Protein AF-A0AAD5XU63-F1 (afdb_monomer)

Secondary structure (DSSP, 8-state):
----GGGSEEEEESS-----S-EEEE-SBTTTEEEGGG-SS-SSTT-EEES-THHHHHHHHHHHTTPEEEEEEE-TTTT-GGGHHHHHHHHHHHHHHHHHHTT--S--EEEEE-SSSTTSTTSGGGHHHH-

Nearest PDB structures (foldseek):
  3u7g-assembly1_A  TM=8.961E-01  e=1.029E-08  Mus musculus
  3u7e-assembly1_B  TM=8.804E-01  e=1.176E-08  Mus musculus
  3zvn-assembly1_A  TM=8.990E-01  e=1.877E-08  Mus musculus
  3zvm-assembly1_B  TM=8.886E-01  e=3.913E-08  Mus musculus
  3u7h-assembly1_B  TM=8.806E-01  e=1.488E-07  Mus musculus

Sequence (131 aa):
MKARRERQTCQRTSGHQGPSALIAAFDFDGTLSVVKDNHVHAKDANDPQFVHKTIAERLAALHDAGYRIVIFSNQRGILDGKKAEKRKISFTGRVELAIEDAGFKIPVLIFGAAGADWYRKPRPGMWELFE

Solvent-accessible surface area (backbone atoms only — not comparable to full-atom values): 7649 Å² total; per-residue (Å²): 142,88,89,78,80,80,81,48,52,51,77,51,61,77,50,86,73,77,92,57,97,38,74,48,75,39,54,37,83,80,64,51,32,39,43,71,87,87,44,98,63,64,90,56,57,91,39,58,47,58,69,46,86,59,56,41,58,51,54,49,54,40,40,76,72,52,29,41,44,36,34,54,34,76,37,71,51,33,74,50,71,97,56,11,66,61,42,43,51,31,54,52,45,33,52,49,48,38,38,53,78,54,72,50,87,68,46,38,40,39,40,30,14,22,49,96,50,61,42,23,74,93,44,60,41,52,57,70,69,71,109

Mean predicted aligned error: 7.96 Å

Structure (mmCIF, N/CA/C/O backbone):
data_AF-A0AAD5XU63-F1
#
_entry.id   AF-A0AAD5XU63-F1
#
loop_
_atom_site.group_PDB
_atom_site.id
_atom_site.type_symbol
_atom_site.label_atom_id
_atom_site.label_alt_id
_atom_site.label_comp_id
_atom_site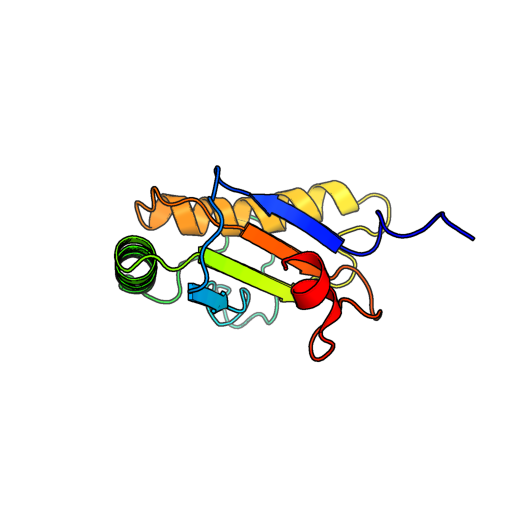.label_asym_id
_atom_site.label_entity_id
_atom_site.label_seq_id
_atom_site.pdbx_PDB_ins_code
_atom_site.Cartn_x
_atom_site.Cartn_y
_atom_site.Cartn_z
_atom_site.occupancy
_atom_site.B_iso_or_equiv
_atom_site.auth_seq_id
_atom_site.auth_comp_id
_atom_site.auth_asym_id
_atom_site.auth_atom_id
_atom_site.pdbx_PDB_model_num
ATOM 1 N N . MET A 1 1 ? 21.972 -22.259 -2.975 1.00 37.34 1 MET A N 1
ATOM 2 C CA . MET A 1 1 ? 21.790 -21.044 -3.803 1.00 37.34 1 MET A CA 1
ATOM 3 C C . MET A 1 1 ? 20.918 -20.033 -3.057 1.00 37.34 1 MET A C 1
ATOM 5 O O . MET A 1 1 ? 19.702 -20.070 -3.169 1.00 37.34 1 MET A O 1
ATOM 9 N N . LYS A 1 2 ? 21.522 -19.157 -2.250 1.00 40.31 2 LYS A N 1
ATOM 10 C CA . LYS A 1 2 ? 20.855 -18.011 -1.609 1.00 40.31 2 LYS A CA 1
ATOM 11 C C . LYS A 1 2 ? 21.590 -16.761 -2.083 1.00 40.31 2 LYS A C 1
ATOM 13 O O . LYS A 1 2 ? 22.738 -16.613 -1.699 1.00 40.31 2 LYS A O 1
ATOM 18 N N . ALA A 1 3 ? 20.968 -15.944 -2.936 1.00 40.44 3 ALA A N 1
ATOM 19 C CA . ALA A 1 3 ? 21.293 -14.523 -3.153 1.00 40.44 3 ALA A CA 1
ATOM 20 C C . ALA A 1 3 ? 20.578 -13.993 -4.410 1.00 40.44 3 ALA A C 1
ATOM 22 O O . ALA A 1 3 ? 21.136 -14.090 -5.498 1.00 40.44 3 ALA A O 1
ATOM 23 N N . ARG A 1 4 ? 19.358 -13.434 -4.273 1.00 40.88 4 ARG A N 1
ATOM 24 C CA . ARG A 1 4 ? 18.844 -12.357 -5.164 1.00 40.88 4 ARG A CA 1
ATOM 25 C C . ARG A 1 4 ? 17.479 -11.740 -4.786 1.00 40.88 4 ARG A C 1
ATOM 27 O O . ARG A 1 4 ? 16.855 -11.131 -5.645 1.00 40.88 4 ARG A O 1
ATOM 34 N N . ARG A 1 5 ? 16.970 -11.889 -3.556 1.00 47.12 5 ARG A N 1
ATOM 35 C CA . ARG A 1 5 ? 15.562 -11.539 -3.253 1.00 47.12 5 ARG A CA 1
ATOM 36 C C . ARG A 1 5 ? 15.282 -10.062 -2.927 1.00 47.12 5 ARG A C 1
ATOM 38 O O . ARG A 1 5 ? 14.133 -9.659 -2.957 1.00 47.12 5 ARG A O 1
ATOM 45 N N . GLU A 1 6 ? 16.291 -9.222 -2.706 1.00 50.09 6 GLU A N 1
ATOM 46 C CA . GLU A 1 6 ? 16.064 -7.867 -2.157 1.00 50.09 6 GLU A CA 1
ATOM 47 C C . GLU A 1 6 ? 15.811 -6.754 -3.193 1.00 50.09 6 GLU A C 1
ATOM 49 O O . GLU A 1 6 ? 15.513 -5.628 -2.812 1.00 50.09 6 GLU A O 1
ATOM 54 N N . ARG A 1 7 ? 15.903 -7.020 -4.506 1.00 58.06 7 ARG A N 1
ATOM 55 C CA . ARG A 1 7 ? 15.761 -5.967 -5.545 1.00 58.06 7 ARG A CA 1
ATOM 56 C C . ARG A 1 7 ? 14.490 -6.046 -6.391 1.00 58.06 7 ARG A C 1
ATOM 58 O O . ARG A 1 7 ? 14.420 -5.383 -7.419 1.00 58.06 7 ARG A O 1
ATOM 65 N N . GLN A 1 8 ? 13.524 -6.881 -6.020 1.00 71.00 8 GLN A N 1
ATOM 66 C CA . GLN A 1 8 ? 12.341 -7.135 -6.860 1.00 71.00 8 GLN A CA 1
ATOM 67 C C . GLN A 1 8 ? 11.081 -6.407 -6.373 1.00 71.00 8 GLN A C 1
ATOM 69 O O . GLN A 1 8 ? 10.193 -6.094 -7.167 1.00 71.00 8 GLN A O 1
ATOM 74 N N . THR A 1 9 ? 11.042 -6.043 -5.093 1.00 74.56 9 THR A N 1
ATOM 75 C CA . THR A 1 9 ? 9.924 -5.333 -4.464 1.00 74.56 9 THR A CA 1
ATOM 76 C C . THR A 1 9 ? 10.419 -4.193 -3.590 1.00 74.56 9 THR A C 1
ATOM 78 O O . THR A 1 9 ? 11.385 -4.352 -2.848 1.00 74.56 9 THR A O 1
ATOM 81 N N . CYS A 1 10 ? 9.724 -3.059 -3.631 1.00 80.19 10 CYS A N 1
ATOM 82 C CA . CYS A 1 10 ? 9.870 -2.007 -2.632 1.00 80.19 10 CYS A CA 1
ATOM 83 C C . CYS A 1 10 ? 8.861 -2.247 -1.506 1.00 80.19 10 CYS A C 1
ATOM 85 O O . CYS A 1 10 ? 7.676 -2.415 -1.787 1.00 80.19 10 CYS A O 1
ATOM 87 N N . GLN A 1 11 ? 9.320 -2.228 -0.255 1.00 80.19 11 GLN A N 1
ATOM 88 C CA . GLN A 1 11 ? 8.466 -2.316 0.927 1.00 80.19 11 GLN A CA 1
ATOM 89 C C . GLN A 1 11 ? 8.557 -1.033 1.748 1.00 80.19 11 GLN A C 1
ATOM 91 O O . GLN A 1 11 ? 9.640 -0.456 1.896 1.00 80.19 11 GLN A O 1
ATOM 96 N N . ARG A 1 12 ? 7.421 -0.590 2.285 1.00 81.19 12 ARG A N 1
ATOM 97 C CA . ARG A 1 12 ? 7.328 0.553 3.198 1.00 81.19 12 ARG A CA 1
ATOM 98 C C . ARG A 1 12 ? 6.194 0.303 4.187 1.00 81.19 12 ARG A C 1
ATOM 100 O O . ARG A 1 12 ? 5.177 -0.271 3.815 1.00 81.19 12 ARG A O 1
ATOM 107 N N . THR A 1 13 ? 6.373 0.752 5.423 1.00 77.38 13 THR A N 1
ATOM 108 C CA . THR A 1 13 ? 5.301 0.809 6.417 1.00 77.38 13 THR A CA 1
ATOM 109 C C . THR A 1 13 ? 5.166 2.231 6.944 1.00 77.38 13 THR A C 1
ATOM 111 O O . THR A 1 13 ? 6.191 2.880 7.168 1.00 77.38 13 THR A O 1
ATOM 114 N N . SER A 1 14 ? 3.937 2.717 7.134 1.00 75.31 14 SER A N 1
ATOM 115 C CA . S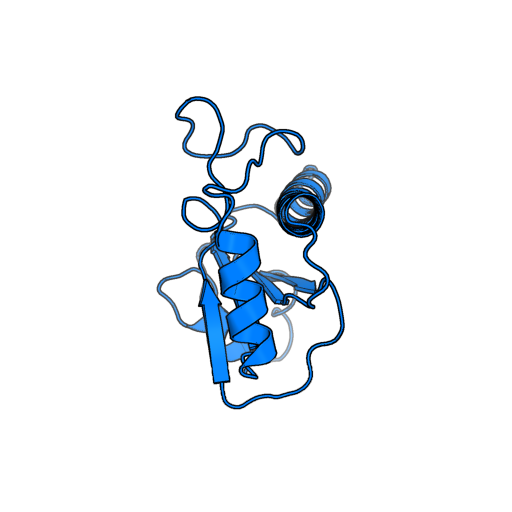ER A 1 14 ? 3.686 4.000 7.816 1.00 75.31 14 SER A CA 1
ATOM 116 C C . SER A 1 14 ? 3.717 3.879 9.349 1.00 75.31 14 SER A C 1
ATOM 118 O O . SER A 1 14 ? 3.713 4.888 10.044 1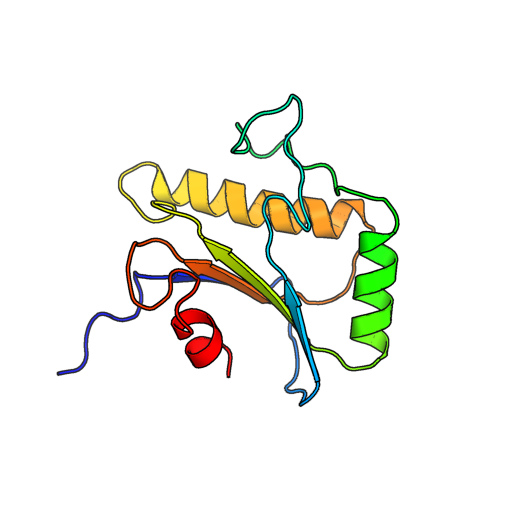.00 75.31 14 SER A O 1
ATOM 120 N N . GLY A 1 15 ? 3.784 2.655 9.892 1.00 74.69 15 GLY A N 1
ATOM 121 C CA . GLY A 1 15 ? 3.861 2.391 11.334 1.00 74.69 15 GLY A CA 1
ATOM 122 C C . GLY A 1 15 ? 4.010 0.901 11.668 1.00 74.69 15 GLY A C 1
ATOM 123 O O . GLY A 1 15 ? 4.247 0.081 10.784 1.00 74.69 15 GLY A O 1
ATOM 124 N N . HIS A 1 16 ? 3.887 0.521 12.941 1.00 74.94 16 HIS A N 1
ATOM 125 C CA . HIS A 1 16 ? 3.935 -0.889 13.347 1.00 74.94 16 HIS A CA 1
ATOM 126 C C . HIS A 1 16 ? 2.541 -1.528 13.261 1.00 74.94 16 HIS A C 1
ATOM 128 O O . HIS A 1 16 ? 1.619 -1.060 13.921 1.00 74.94 16 HIS A O 1
ATOM 134 N N . GLN A 1 17 ? 2.392 -2.600 12.478 1.00 78.50 17 GLN A N 1
ATOM 135 C CA . GLN A 1 17 ? 1.214 -3.472 12.510 1.00 78.50 17 GLN A CA 1
ATOM 136 C C . GLN A 1 17 ? 1.573 -4.774 13.224 1.00 78.50 17 GLN A C 1
ATOM 138 O O . GLN A 1 17 ? 2.516 -5.452 12.812 1.00 78.50 17 GLN A O 1
ATOM 143 N N . GLY A 1 18 ? 0.810 -5.142 14.253 1.00 79.44 18 GLY A N 1
ATOM 144 C CA . GLY A 1 18 ? 0.895 -6.476 14.845 1.00 79.44 18 GLY A CA 1
ATOM 145 C C . GLY A 1 18 ? 0.336 -7.559 13.907 1.00 79.44 18 GLY A C 1
ATOM 146 O O . GLY A 1 18 ? -0.362 -7.242 12.938 1.00 79.44 18 GLY A O 1
ATOM 147 N N . PRO A 1 19 ? 0.626 -8.844 14.171 1.00 83.62 19 PRO A N 1
ATOM 148 C CA . PRO A 1 19 ? 0.009 -9.950 13.446 1.00 83.62 19 PRO A CA 1
ATOM 149 C C . PRO A 1 19 ? -1.513 -9.976 13.678 1.00 83.62 19 PRO A C 1
ATOM 151 O O . PRO A 1 19 ? -1.987 -9.725 14.783 1.00 83.62 19 PRO A O 1
ATOM 154 N N . SER A 1 20 ? -2.275 -10.298 12.632 1.00 88.12 20 SER A N 1
ATOM 155 C CA . SER A 1 20 ? -3.729 -10.490 12.665 1.00 88.12 20 SER A CA 1
ATOM 156 C C . SER A 1 20 ? -4.109 -11.527 11.618 1.00 88.12 20 SER A C 1
ATOM 158 O O . SER A 1 20 ? -3.519 -11.544 10.539 1.00 88.12 20 SER A O 1
ATOM 160 N N . ALA A 1 21 ? -5.109 -12.353 11.928 1.00 91.56 21 ALA A N 1
ATOM 161 C CA . ALA A 1 21 ? -5.705 -13.289 10.976 1.00 91.56 21 ALA A CA 1
ATOM 162 C C . ALA A 1 21 ? -6.627 -12.593 9.956 1.00 91.56 21 ALA A C 1
ATOM 164 O O . ALA A 1 21 ? -6.994 -13.190 8.946 1.00 91.56 21 ALA A O 1
ATOM 165 N N . LEU A 1 22 ? -7.023 -11.341 10.218 1.00 95.75 22 LEU A N 1
ATOM 166 C CA . LEU A 1 22 ? -7.862 -10.546 9.327 1.00 95.75 22 LEU A CA 1
ATOM 167 C C . LEU A 1 22 ? -6.987 -9.597 8.509 1.00 95.75 22 LEU A C 1
ATOM 169 O O . LEU A 1 22 ? -6.225 -8.801 9.061 1.00 95.75 22 LEU A O 1
ATOM 173 N N . ILE A 1 23 ? -7.100 -9.672 7.184 1.00 95.44 23 ILE A N 1
ATOM 174 C CA . ILE A 1 23 ? -6.271 -8.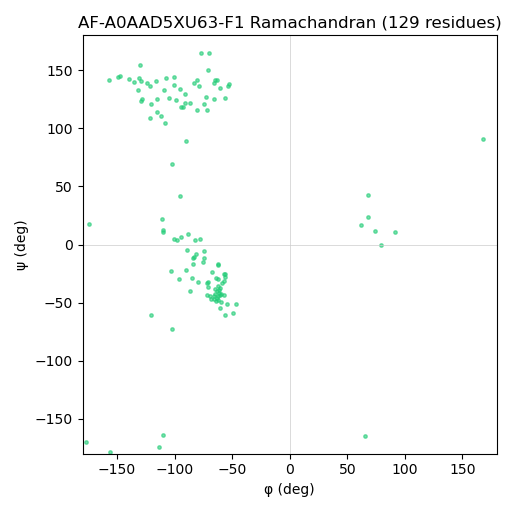904 6.249 1.00 95.44 23 ILE A CA 1
ATOM 175 C C . ILE A 1 23 ? -7.186 -8.200 5.254 1.00 95.44 23 ILE A C 1
ATOM 177 O O . ILE A 1 23 ? -7.985 -8.836 4.569 1.00 95.44 23 ILE A O 1
ATOM 181 N N . ALA A 1 24 ? -7.064 -6.879 5.175 1.00 94.62 24 ALA A N 1
ATOM 182 C CA . ALA A 1 24 ? -7.708 -6.064 4.160 1.00 94.62 24 ALA A CA 1
ATOM 183 C C . ALA A 1 24 ? -6.629 -5.581 3.186 1.00 94.62 24 ALA A C 1
ATOM 185 O O . ALA A 1 24 ? -5.815 -4.712 3.510 1.00 94.62 24 ALA A O 1
ATOM 186 N N . ALA A 1 25 ? -6.602 -6.191 2.001 1.00 94.75 25 ALA A N 1
ATOM 187 C CA . ALA A 1 25 ? -5.602 -5.935 0.975 1.00 94.75 25 ALA A CA 1
ATOM 188 C C . ALA A 1 25 ? -6.202 -5.174 -0.215 1.00 94.75 25 ALA A C 1
ATOM 190 O O . ALA A 1 25 ? -7.248 -5.557 -0.737 1.00 94.75 25 ALA A O 1
ATOM 191 N N . PHE A 1 26 ? -5.518 -4.125 -0.673 1.00 92.62 26 PHE A N 1
ATOM 192 C CA . PHE A 1 26 ? -6.009 -3.223 -1.719 1.00 92.62 26 PHE A CA 1
ATOM 193 C C . PHE A 1 26 ? -4.975 -3.004 -2.827 1.00 92.62 26 PHE A C 1
ATOM 195 O O . PHE A 1 26 ? -3.764 -3.099 -2.608 1.00 92.62 26 PHE A O 1
ATOM 202 N N . ASP A 1 27 ? -5.449 -2.672 -4.030 1.00 92.31 27 ASP A N 1
ATOM 203 C CA . ASP A 1 27 ? -4.611 -2.008 -5.031 1.00 92.31 27 ASP A CA 1
ATOM 204 C C . ASP A 1 27 ? -4.455 -0.515 -4.701 1.00 92.31 27 ASP A C 1
ATOM 206 O O . ASP A 1 27 ? -5.206 0.027 -3.892 1.00 92.31 27 ASP A O 1
ATOM 210 N N . PHE A 1 28 ? -3.486 0.157 -5.324 1.00 87.44 28 PHE A N 1
ATOM 211 C CA . PHE A 1 28 ? -3.258 1.588 -5.111 1.00 87.44 28 PHE A CA 1
ATOM 212 C C . PHE A 1 28 ? -3.799 2.449 -6.256 1.00 87.44 28 PHE A C 1
ATOM 214 O O . PHE A 1 28 ? -4.828 3.110 -6.101 1.00 87.44 28 PHE A O 1
ATOM 221 N N . ASP A 1 29 ? -3.130 2.430 -7.412 1.00 83.19 29 ASP A N 1
ATOM 222 C CA . ASP A 1 29 ? -3.511 3.247 -8.564 1.00 83.19 29 ASP A CA 1
ATOM 223 C C . ASP A 1 29 ? -4.877 2.791 -9.110 1.00 83.19 29 ASP A C 1
ATOM 225 O O . ASP A 1 29 ? -5.078 1.615 -9.403 1.00 83.19 29 ASP A O 1
ATOM 229 N N . GLY A 1 30 ? -5.833 3.716 -9.220 1.00 77.25 30 GLY A N 1
ATOM 230 C CA . GLY A 1 30 ? -7.204 3.431 -9.658 1.00 77.25 30 GLY A CA 1
ATOM 231 C C . GLY A 1 30 ? -8.121 2.833 -8.584 1.00 77.25 30 GLY A C 1
ATOM 232 O O . GLY A 1 30 ? -9.289 2.595 -8.870 1.00 77.25 30 GLY A O 1
ATOM 233 N N . THR A 1 31 ? -7.627 2.606 -7.359 1.00 83.19 31 THR A N 1
ATOM 234 C CA . THR A 1 31 ? -8.441 2.150 -6.213 1.00 83.19 31 THR A CA 1
ATOM 235 C C . THR A 1 31 ? -8.392 3.148 -5.060 1.00 83.19 31 THR A C 1
ATOM 237 O O . THR A 1 31 ? -9.419 3.701 -4.680 1.00 83.19 31 THR A O 1
ATOM 240 N N . LEU A 1 32 ? -7.200 3.403 -4.515 1.00 77.94 32 LEU A N 1
ATOM 241 C CA . LEU A 1 32 ? -6.993 4.337 -3.404 1.00 77.94 32 LEU A CA 1
ATOM 242 C C . LEU A 1 32 ? -6.565 5.723 -3.892 1.00 77.94 32 LEU A C 1
ATOM 244 O O . LEU A 1 32 ? -6.915 6.721 -3.272 1.00 77.94 32 LEU A O 1
ATOM 248 N N . SER A 1 33 ? -5.873 5.805 -5.029 1.00 73.19 33 SER A N 1
ATOM 249 C CA . SER A 1 33 ? -5.521 7.077 -5.667 1.00 73.19 33 SER A CA 1
ATOM 250 C C . SER A 1 33 ? -6.071 7.156 -7.086 1.00 73.19 33 SER A C 1
ATOM 252 O O . SER A 1 33 ? -5.905 6.207 -7.859 1.00 73.19 33 SER A O 1
ATOM 254 N N . VAL A 1 34 ? -6.635 8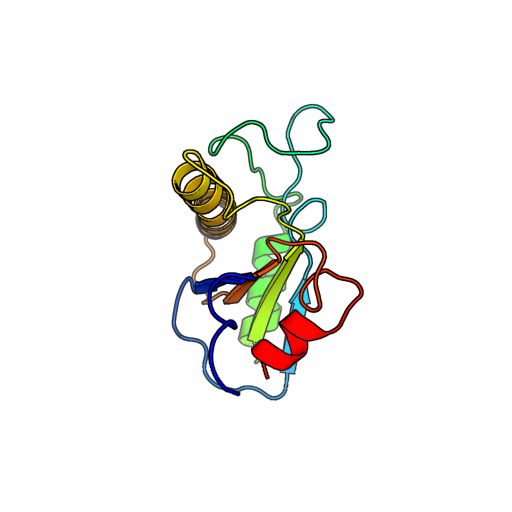.304 -7.456 1.00 63.00 34 VAL A N 1
ATOM 255 C CA . VAL A 1 34 ? -6.891 8.678 -8.855 1.00 63.00 34 VAL A CA 1
ATOM 256 C C . VAL A 1 34 ? -5.909 9.763 -9.265 1.00 63.00 34 VAL A C 1
ATOM 258 O O . VAL A 1 34 ? -5.535 10.613 -8.462 1.00 63.00 34 VAL A O 1
ATOM 261 N N . VAL A 1 35 ? -5.469 9.704 -10.518 1.00 57.84 35 VAL A N 1
ATOM 262 C CA . VAL A 1 35 ? -4.624 10.739 -11.114 1.00 57.84 35 VAL A CA 1
ATOM 263 C C . VAL A 1 35 ? -5.527 11.865 -11.605 1.00 57.84 35 VAL A C 1
ATOM 265 O O . VAL A 1 35 ? -6.580 11.596 -12.191 1.00 57.84 35 VAL A O 1
ATOM 268 N N . LYS A 1 36 ? -5.122 13.118 -11.397 1.00 50.28 36 LYS A N 1
ATOM 269 C CA . LYS A 1 36 ? -5.822 14.272 -11.959 1.00 50.28 36 LYS A CA 1
ATOM 270 C C . LYS A 1 36 ? -5.714 14.243 -13.495 1.00 50.28 36 LYS A C 1
ATOM 272 O O . LYS A 1 36 ? -4.697 13.844 -14.060 1.00 50.28 36 LYS A O 1
ATOM 277 N N . ASP A 1 37 ? -6.783 14.628 -14.187 1.00 49.94 37 ASP A N 1
ATOM 278 C CA . ASP A 1 37 ? -6.797 14.847 -15.644 1.00 49.94 37 ASP A CA 1
ATOM 279 C C . ASP A 1 37 ? -6.618 13.607 -16.555 1.00 49.94 37 ASP A C 1
ATOM 281 O O . ASP A 1 37 ? -5.954 13.674 -17.590 1.00 49.94 37 ASP A O 1
ATOM 285 N N . ASN A 1 38 ? -7.268 12.476 -16.245 1.00 50.16 38 ASN A N 1
ATOM 286 C CA . ASN A 1 38 ? -7.398 11.315 -17.156 1.00 50.16 38 ASN A CA 1
ATOM 287 C C . ASN A 1 38 ? -6.077 10.624 -17.574 1.00 50.16 38 ASN A C 1
ATOM 289 O O . ASN A 1 38 ? -6.045 9.847 -18.533 1.00 50.16 38 ASN A O 1
ATOM 293 N N . HIS A 1 39 ? -4.973 10.856 -16.862 1.00 50.66 39 HIS A N 1
ATOM 294 C CA . HIS A 1 39 ? -3.723 10.135 -17.100 1.00 50.66 39 HIS A CA 1
ATOM 295 C C . HIS A 1 39 ? -3.723 8.749 -16.438 1.00 50.66 39 HIS A C 1
ATOM 297 O O . HIS A 1 39 ? -4.169 8.578 -15.310 1.00 50.66 39 HIS A O 1
ATOM 303 N N . VAL A 1 40 ? -3.146 7.751 -17.121 1.00 53.09 40 VAL A N 1
ATOM 304 C CA . VAL A 1 40 ? -3.014 6.375 -16.590 1.00 53.09 40 VAL A CA 1
ATOM 305 C C . VAL A 1 40 ? -2.034 6.306 -15.402 1.00 53.09 40 VAL A C 1
ATOM 307 O O . VAL A 1 40 ? -2.122 5.402 -14.576 1.00 53.09 40 VAL A O 1
ATOM 310 N N . HIS A 1 41 ? -1.099 7.260 -15.293 1.00 53.44 41 HIS A N 1
ATOM 311 C CA . HIS A 1 41 ? -0.081 7.318 -14.239 1.00 53.44 41 HIS A CA 1
ATOM 312 C C . HIS A 1 41 ? 0.128 8.755 -13.739 1.00 53.44 41 HIS A C 1
ATOM 314 O O . HIS A 1 41 ? 0.140 9.683 -14.549 1.00 53.44 41 HIS A O 1
ATOM 320 N N . ALA A 1 42 ? 0.344 8.921 -12.427 1.00 55.50 42 ALA A N 1
ATOM 321 C CA . ALA A 1 42 ? 0.631 10.215 -11.802 1.00 55.50 42 ALA A CA 1
ATOM 322 C C . ALA A 1 42 ? 1.921 10.837 -12.360 1.00 55.50 42 ALA A C 1
ATOM 324 O O . ALA A 1 42 ? 2.936 10.146 -12.506 1.00 55.50 42 ALA A O 1
ATOM 325 N N . LYS A 1 43 ? 1.884 12.137 -12.679 1.00 54.53 43 LYS A N 1
ATOM 326 C CA . LYS A 1 43 ? 3.034 12.854 -13.260 1.00 54.53 43 LYS A CA 1
ATOM 327 C C . LYS A 1 43 ? 4.071 13.257 -12.212 1.00 54.53 43 LYS A C 1
ATOM 329 O O . LYS A 1 43 ? 5.266 13.263 -12.518 1.00 54.53 43 LYS A O 1
ATOM 334 N N . ASP A 1 44 ? 3.638 13.549 -10.989 1.00 54.53 44 ASP A N 1
ATOM 335 C CA . ASP A 1 44 ? 4.512 13.920 -9.879 1.00 54.53 44 ASP A CA 1
ATOM 336 C C . ASP A 1 44 ? 3.882 13.632 -8.498 1.00 54.53 44 ASP A C 1
ATOM 338 O O . ASP A 1 44 ? 2.816 13.029 -8.383 1.00 54.53 44 ASP A O 1
ATOM 342 N N . ALA A 1 45 ? 4.620 13.971 -7.435 1.00 52.41 45 ALA A N 1
ATOM 343 C CA . ALA A 1 45 ? 4.246 13.707 -6.047 1.00 52.41 45 ALA A CA 1
ATOM 344 C C . ALA A 1 45 ? 3.128 14.623 -5.511 1.00 52.41 45 ALA A C 1
ATOM 346 O O . ALA A 1 45 ? 2.588 14.315 -4.455 1.00 52.41 45 ALA A O 1
ATOM 347 N N . ASN A 1 46 ? 2.765 15.696 -6.224 1.00 53.12 46 ASN A N 1
ATOM 348 C CA . ASN A 1 46 ? 1.730 16.647 -5.799 1.00 53.12 46 ASN A CA 1
ATOM 349 C C . ASN A 1 46 ? 0.341 16.310 -6.377 1.00 53.12 46 ASN A C 1
ATOM 351 O O . ASN A 1 46 ? -0.594 17.092 -6.229 1.00 53.12 46 ASN A O 1
ATOM 355 N N . ASP A 1 47 ? 0.218 15.163 -7.048 1.00 51.59 47 ASP A N 1
ATOM 356 C CA . ASP A 1 47 ? -0.945 14.779 -7.850 1.00 51.59 47 ASP A CA 1
ATOM 357 C C . ASP A 1 47 ? -1.839 13.626 -7.315 1.00 51.59 47 ASP A C 1
ATOM 359 O O . ASP A 1 47 ? -2.659 13.117 -8.084 1.00 51.59 47 ASP A O 1
ATOM 363 N N . PRO A 1 48 ? -1.740 13.133 -6.059 1.00 53.41 48 PRO A N 1
ATOM 364 C CA . PRO A 1 48 ? -2.747 12.218 -5.529 1.00 53.41 48 PRO A CA 1
ATOM 365 C C . PRO A 1 48 ? -3.841 12.984 -4.773 1.00 53.41 48 PRO A C 1
ATOM 367 O O . PRO A 1 48 ? -3.598 13.591 -3.734 1.00 53.41 48 PRO A O 1
ATOM 370 N N . GLN A 1 49 ? -5.074 12.889 -5.262 1.00 53.31 49 GLN A N 1
ATOM 371 C CA . GLN A 1 49 ? -6.261 13.067 -4.428 1.00 53.31 49 GLN A CA 1
ATOM 372 C C . GLN A 1 49 ? -6.789 11.673 -4.087 1.00 53.31 49 GLN A C 1
ATOM 374 O O . GLN A 1 49 ? -6.831 10.787 -4.953 1.00 53.31 49 GLN A O 1
ATOM 379 N N . PHE A 1 50 ? -7.190 11.450 -2.835 1.00 55.94 50 PHE A N 1
ATOM 380 C CA . PHE A 1 50 ? -8.015 10.287 -2.530 1.00 55.94 50 PHE A CA 1
ATOM 381 C C . PHE A 1 50 ? -9.240 10.294 -3.448 1.00 55.94 50 PHE A C 1
ATOM 383 O O . PHE A 1 50 ? -9.880 11.329 -3.630 1.00 55.94 50 PHE A O 1
ATOM 390 N N . VAL A 1 51 ? -9.585 9.127 -4.004 1.00 55.22 51 VAL A N 1
ATOM 391 C CA . VAL A 1 51 ? -10.731 8.990 -4.926 1.00 55.22 51 VAL A CA 1
ATOM 392 C C . VAL A 1 51 ? -12.030 9.458 -4.273 1.00 55.22 51 VAL A C 1
ATOM 394 O O . VAL A 1 51 ? -12.931 9.955 -4.945 1.00 55.22 51 VAL A O 1
ATOM 397 N N . HIS A 1 52 ? -12.135 9.289 -2.953 1.00 61.66 52 HIS A N 1
ATOM 398 C CA . HIS A 1 52 ? -13.335 9.623 -2.213 1.00 61.66 52 HIS A CA 1
ATOM 399 C C . HIS A 1 52 ? -13.040 9.885 -0.733 1.00 61.66 52 HIS A C 1
ATOM 401 O O . HIS A 1 52 ? -12.275 9.149 -0.106 1.00 61.66 52 HIS A O 1
ATOM 407 N N . LYS A 1 53 ? -13.728 10.874 -0.148 1.00 65.19 53 LYS A N 1
ATOM 408 C CA . LYS A 1 53 ? -13.589 11.261 1.271 1.00 65.19 53 LYS A CA 1
ATOM 409 C C . LYS A 1 53 ? -13.851 10.105 2.250 1.00 65.19 53 LYS A C 1
ATOM 411 O O . LYS A 1 53 ? -13.306 10.087 3.343 1.00 65.19 53 LYS A O 1
ATOM 416 N N . THR A 1 54 ? -14.636 9.105 1.842 1.00 77.06 54 THR A N 1
ATOM 417 C CA . THR A 1 54 ? -15.005 7.954 2.689 1.00 77.06 54 THR A CA 1
ATOM 418 C C . THR A 1 54 ? -13.960 6.838 2.726 1.00 77.06 54 THR A C 1
ATOM 420 O O . THR A 1 54 ? -14.112 5.908 3.513 1.00 77.06 54 THR A O 1
ATOM 423 N N . ILE A 1 55 ? -12.934 6.852 1.863 1.00 79.69 55 ILE A N 1
ATOM 424 C CA . ILE A 1 55 ? -11.900 5.795 1.865 1.00 79.69 55 ILE A CA 1
ATOM 425 C C . ILE A 1 55 ? -11.169 5.788 3.210 1.00 79.69 55 ILE A C 1
ATOM 427 O O . ILE A 1 55 ? -10.965 4.725 3.796 1.00 79.69 55 ILE A O 1
ATOM 431 N N . ALA A 1 56 ? -10.870 6.984 3.717 1.00 77.19 56 ALA A N 1
ATOM 432 C CA . ALA A 1 56 ? -10.312 7.219 5.039 1.00 77.19 56 ALA A CA 1
ATOM 433 C C . ALA A 1 56 ? -11.096 6.482 6.136 1.00 77.19 56 ALA A C 1
ATOM 435 O O . ALA A 1 56 ? -10.578 5.611 6.833 1.00 77.19 56 ALA A O 1
ATOM 436 N N . GLU A 1 57 ? -12.387 6.793 6.224 1.00 81.19 57 GLU A N 1
ATOM 437 C CA . GLU A 1 57 ? -13.301 6.256 7.230 1.00 81.19 57 GLU A CA 1
ATOM 438 C C . GLU A 1 57 ? -13.436 4.735 7.125 1.00 81.19 57 GLU A C 1
ATOM 440 O O . GLU A 1 57 ? -13.473 4.036 8.135 1.00 81.19 57 GLU A O 1
ATOM 445 N N . ARG A 1 58 ? -13.479 4.192 5.901 1.00 87.19 58 ARG A N 1
ATOM 446 C CA . ARG A 1 58 ? -13.638 2.748 5.683 1.00 87.19 58 ARG A CA 1
ATOM 447 C C . ARG A 1 58 ? -12.422 1.951 6.112 1.00 87.19 58 ARG A C 1
ATOM 449 O O . ARG A 1 58 ? -12.580 0.910 6.743 1.00 87.19 58 ARG A O 1
ATOM 456 N N . LEU A 1 59 ? -11.225 2.411 5.775 1.00 85.69 59 LEU A N 1
ATOM 457 C CA . LEU A 1 59 ? -10.017 1.705 6.178 1.00 85.69 59 LEU A CA 1
ATOM 458 C C . LEU A 1 59 ? -9.749 1.862 7.684 1.00 85.69 59 LEU A C 1
ATOM 460 O O . LEU A 1 59 ? -9.278 0.908 8.297 1.00 85.69 59 LEU A O 1
ATOM 464 N N . ALA A 1 60 ? -10.106 3.005 8.286 1.00 84.69 60 ALA A N 1
ATOM 465 C CA . ALA A 1 60 ? -10.103 3.168 9.741 1.00 84.69 60 ALA A CA 1
ATOM 466 C C . ALA A 1 60 ? -11.053 2.164 10.413 1.00 84.69 60 ALA A C 1
ATOM 468 O O . ALA A 1 60 ? -10.628 1.412 11.281 1.00 84.69 60 ALA A O 1
ATOM 469 N N . ALA A 1 61 ? -12.295 2.052 9.931 1.00 88.94 61 ALA A N 1
ATOM 470 C CA . ALA A 1 61 ? -13.259 1.083 10.453 1.00 88.94 61 ALA A CA 1
ATOM 471 C C . ALA A 1 61 ? -12.790 -0.377 10.301 1.00 88.94 61 ALA A C 1
ATOM 473 O O . ALA A 1 61 ? -13.028 -1.197 11.183 1.00 88.94 61 ALA A O 1
ATOM 474 N N . LEU A 1 62 ? -12.112 -0.717 9.198 1.00 92.12 62 LEU A N 1
ATOM 475 C CA . LEU A 1 62 ? -11.509 -2.042 9.019 1.00 92.12 62 LEU A CA 1
ATOM 476 C C . LEU A 1 62 ? -10.374 -2.282 10.017 1.00 92.12 62 LEU A C 1
ATOM 478 O O . LEU A 1 62 ? -10.307 -3.348 10.623 1.00 92.12 62 LEU A O 1
ATOM 482 N N . HIS A 1 63 ? -9.500 -1.299 10.214 1.00 89.81 63 HIS A N 1
ATOM 483 C CA . HIS A 1 63 ? -8.429 -1.400 11.197 1.00 89.81 63 HIS A CA 1
ATOM 484 C C . HIS A 1 63 ? -8.977 -1.558 12.622 1.00 89.81 63 HIS A C 1
ATOM 486 O O . HIS A 1 63 ? -8.531 -2.445 13.348 1.00 89.81 63 HIS A O 1
ATOM 492 N N . ASP A 1 64 ? -9.995 -0.781 12.994 1.00 89.94 64 ASP A N 1
ATOM 493 C CA . ASP A 1 64 ? -10.671 -0.884 14.295 1.00 89.94 64 ASP A CA 1
ATOM 494 C C . ASP A 1 64 ? -11.390 -2.233 14.472 1.00 89.94 64 ASP A C 1
ATOM 496 O O . ASP A 1 64 ? -11.480 -2.754 15.582 1.00 89.94 64 ASP A O 1
ATOM 500 N N . ALA A 1 65 ? -11.833 -2.853 13.374 1.00 92.75 65 ALA A N 1
ATOM 501 C CA . ALA A 1 65 ? -12.355 -4.220 13.353 1.00 92.75 65 ALA A CA 1
ATOM 502 C C . ALA A 1 65 ? -11.256 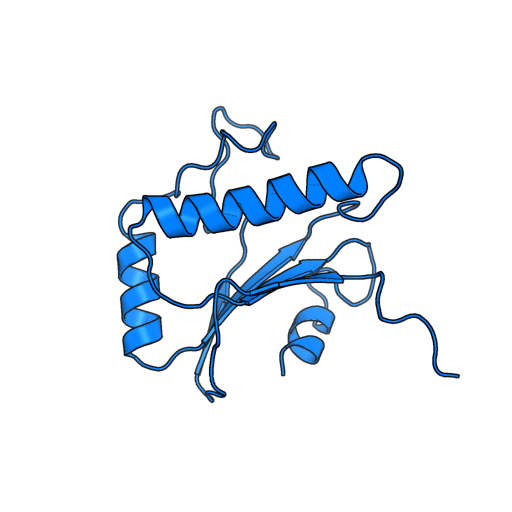-5.309 13.393 1.00 92.75 65 ALA A C 1
ATOM 504 O O . ALA A 1 65 ? -11.565 -6.497 13.291 1.00 92.75 65 ALA A O 1
ATOM 505 N N . GLY A 1 66 ? -9.982 -4.928 13.536 1.00 92.00 66 GLY A N 1
ATOM 506 C CA . GLY A 1 66 ? -8.847 -5.840 13.698 1.00 92.00 66 GLY A CA 1
ATOM 507 C C . GLY A 1 66 ? -8.160 -6.266 12.398 1.00 92.00 66 GLY A C 1
ATOM 508 O O . GLY A 1 66 ? -7.335 -7.184 12.425 1.00 92.00 66 GLY A O 1
ATOM 509 N N . TYR A 1 67 ? -8.470 -5.636 11.261 1.00 94.06 67 TYR A N 1
ATOM 510 C CA . TYR A 1 67 ? -7.815 -5.952 9.990 1.00 94.06 67 TYR A CA 1
ATOM 511 C C . TYR A 1 67 ? -6.426 -5.311 9.886 1.00 94.06 67 TYR A C 1
ATOM 513 O O . TYR A 1 67 ? -6.247 -4.116 10.124 1.00 94.06 67 TYR A O 1
ATOM 521 N N . ARG A 1 68 ? -5.448 -6.082 9.403 1.00 93.00 68 ARG A N 1
ATOM 522 C CA . ARG A 1 68 ? -4.200 -5.533 8.857 1.00 93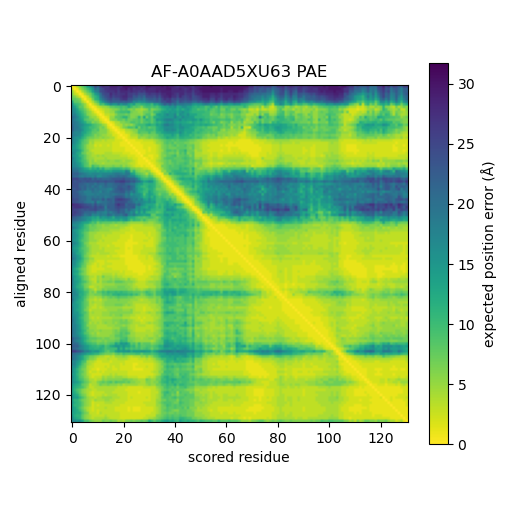.00 68 ARG A CA 1
ATOM 523 C C . ARG A 1 68 ? -4.480 -4.891 7.509 1.00 93.00 68 ARG A C 1
ATOM 525 O O . ARG A 1 68 ? -5.027 -5.540 6.619 1.00 93.00 68 ARG A O 1
ATOM 532 N N . ILE A 1 69 ? -4.082 -3.633 7.354 1.00 91.56 69 ILE A N 1
ATOM 533 C CA . ILE A 1 69 ? -4.279 -2.888 6.109 1.00 91.56 69 ILE A CA 1
ATOM 534 C C . ILE A 1 69 ? -3.024 -3.001 5.247 1.00 91.56 69 ILE A C 1
ATOM 536 O O . ILE A 1 69 ? -1.943 -2.559 5.650 1.00 91.56 69 ILE A O 1
ATOM 540 N N . VAL A 1 70 ? -3.164 -3.580 4.056 1.00 93.06 70 VAL A N 1
ATOM 541 C CA . VAL A 1 70 ? -2.047 -3.837 3.139 1.00 93.06 70 VAL A CA 1
ATOM 542 C C . VAL A 1 70 ? -2.358 -3.310 1.747 1.00 93.06 70 VAL A C 1
ATOM 544 O O . VAL A 1 70 ? -3.468 -3.450 1.238 1.00 93.06 70 VAL A O 1
ATOM 547 N N . ILE A 1 71 ? -1.353 -2.738 1.097 1.00 92.31 71 ILE A N 1
ATOM 548 C CA . ILE A 1 71 ? -1.415 -2.275 -0.283 1.00 92.31 71 ILE A CA 1
ATOM 549 C C . ILE A 1 71 ? -0.450 -3.104 -1.126 1.00 92.31 71 ILE A C 1
ATOM 551 O O . ILE A 1 71 ? 0.751 -3.145 -0.857 1.00 92.31 71 ILE A O 1
ATOM 555 N N . PHE A 1 72 ? -0.971 -3.709 -2.191 1.00 94.56 72 PHE A N 1
ATOM 556 C CA . PHE A 1 72 ? -0.197 -4.430 -3.199 1.00 94.56 72 PHE A CA 1
ATOM 557 C C . PHE A 1 72 ? -0.314 -3.717 -4.539 1.00 94.56 72 PHE A C 1
ATOM 559 O O . PHE A 1 72 ? -1.385 -3.715 -5.146 1.00 94.56 72 PHE A O 1
ATOM 566 N N . SER A 1 73 ? 0.783 -3.162 -5.050 1.00 93.56 73 SER A N 1
ATOM 567 C CA . SER A 1 73 ? 0.763 -2.349 -6.269 1.00 93.56 73 SER A CA 1
ATOM 568 C C . SER A 1 73 ? 1.830 -2.762 -7.290 1.00 93.56 73 SER A C 1
ATOM 570 O O . SER A 1 73 ? 2.953 -3.128 -6.948 1.00 93.56 73 SER A O 1
ATOM 572 N N . ASN A 1 74 ? 1.481 -2.699 -8.577 1.00 93.94 74 ASN A N 1
ATOM 573 C CA . ASN A 1 74 ? 2.371 -3.023 -9.694 1.00 93.94 74 ASN A CA 1
ATOM 574 C C . ASN A 1 74 ? 3.144 -1.771 -10.161 1.00 93.94 74 ASN A C 1
ATOM 576 O O . ASN A 1 74 ? 2.725 -1.102 -11.101 1.00 93.94 74 ASN A O 1
ATOM 580 N N . GLN A 1 75 ? 4.312 -1.493 -9.580 1.00 90.31 75 GLN A N 1
ATOM 581 C CA . GLN A 1 75 ? 5.112 -0.288 -9.852 1.00 90.31 75 GLN A CA 1
ATOM 582 C C . GLN A 1 75 ? 6.304 -0.571 -10.783 1.00 90.31 75 GLN A C 1
ATOM 584 O O . GLN A 1 75 ? 7.469 -0.538 -10.374 1.00 90.31 75 GLN A O 1
ATOM 589 N N . ARG A 1 76 ? 6.020 -0.869 -12.061 1.00 88.62 76 ARG A N 1
ATOM 590 C CA . ARG A 1 76 ? 7.059 -1.274 -13.027 1.00 88.62 76 ARG A CA 1
ATOM 591 C C . ARG A 1 76 ? 8.171 -0.226 -13.123 1.00 88.62 76 ARG A C 1
ATOM 593 O O . ARG A 1 76 ? 7.924 0.939 -13.420 1.00 88.62 76 ARG A O 1
ATOM 600 N N . GLY A 1 77 ? 9.402 -0.680 -12.932 1.00 85.81 77 GLY A N 1
ATOM 601 C CA . GLY A 1 77 ? 10.605 0.127 -13.032 1.00 85.81 77 GLY A CA 1
ATOM 602 C C . GLY A 1 77 ? 10.823 1.085 -11.868 1.00 85.81 77 GLY A C 1
ATOM 603 O O . GLY A 1 77 ? 11.707 1.933 -11.949 1.00 85.81 77 GLY A O 1
ATOM 604 N N . ILE A 1 78 ? 10.081 0.982 -10.759 1.00 88.12 78 ILE A N 1
ATOM 605 C CA . ILE A 1 78 ? 10.286 1.852 -9.586 1.00 88.12 78 ILE A CA 1
ATOM 606 C C . ILE A 1 78 ? 11.724 1.792 -9.045 1.00 88.12 78 ILE A C 1
ATOM 608 O O . ILE A 1 78 ? 12.229 2.806 -8.579 1.00 88.12 78 ILE A O 1
ATOM 612 N N . LEU A 1 79 ? 12.425 0.667 -9.225 1.00 87.94 79 LEU A N 1
ATOM 613 C CA . LEU A 1 79 ? 13.810 0.462 -8.781 1.00 87.94 79 LEU A CA 1
ATOM 614 C C . LEU A 1 79 ? 14.877 0.674 -9.881 1.00 87.94 79 LEU A C 1
ATOM 616 O O . LEU A 1 79 ? 16.065 0.491 -9.624 1.00 87.94 79 LEU A O 1
ATOM 620 N N . ASP A 1 80 ? 14.492 1.092 -11.094 1.00 86.81 80 ASP A N 1
ATOM 621 C CA . ASP A 1 80 ? 15.391 1.034 -12.260 1.00 86.81 80 ASP A CA 1
ATOM 622 C C . ASP A 1 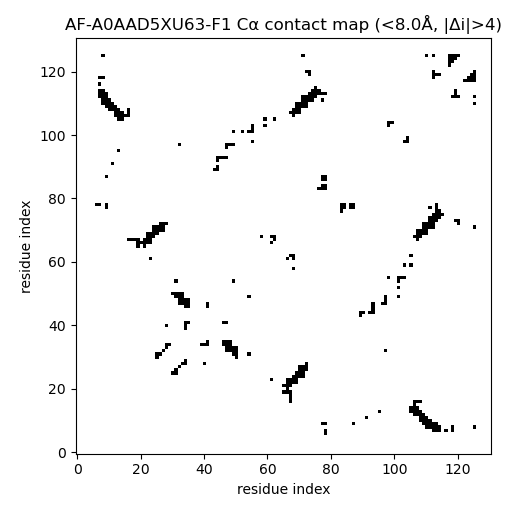80 ? 16.243 2.301 -12.505 1.00 86.81 80 ASP A C 1
ATOM 624 O O . ASP A 1 80 ? 15.751 3.395 -12.797 1.00 86.81 80 ASP A O 1
ATOM 628 N N . GLY A 1 81 ? 17.567 2.159 -12.526 1.00 85.94 81 GLY A N 1
ATOM 629 C CA . GLY A 1 81 ? 18.480 3.209 -12.997 1.00 85.94 81 GLY A CA 1
ATOM 630 C C . GLY A 1 81 ? 18.501 4.490 -12.146 1.00 85.94 81 GLY A C 1
ATOM 631 O O . GLY A 1 81 ? 18.021 4.535 -11.018 1.00 85.94 81 GLY A O 1
ATOM 632 N N . LYS A 1 82 ? 19.061 5.578 -12.698 1.00 86.19 82 LYS A N 1
ATOM 633 C CA . LYS A 1 82 ? 19.382 6.818 -11.948 1.00 86.19 82 LYS A CA 1
ATOM 634 C C . LYS A 1 82 ? 18.175 7.543 -11.332 1.00 86.19 82 LYS A C 1
ATOM 636 O O . LYS A 1 82 ? 18.349 8.394 -10.471 1.00 86.19 82 LYS A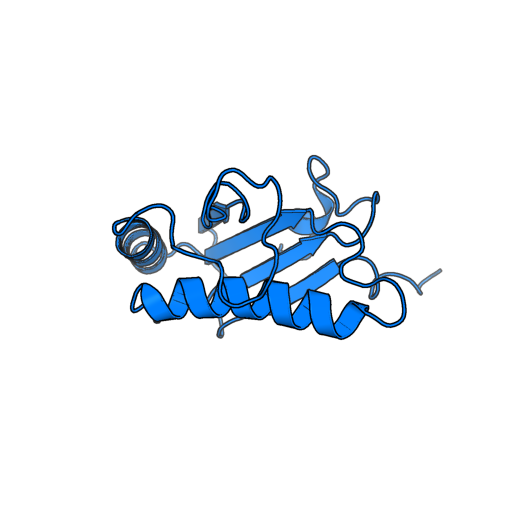 O 1
ATOM 641 N N . LYS A 1 83 ? 16.956 7.236 -11.786 1.00 84.25 83 LYS A N 1
ATOM 642 C CA . LYS A 1 83 ? 15.703 7.848 -11.307 1.00 84.25 83 LYS A CA 1
ATOM 643 C C . LYS A 1 83 ? 14.939 6.962 -10.308 1.00 84.25 83 LYS A C 1
ATOM 645 O O . LYS A 1 83 ? 13.829 7.332 -9.932 1.00 84.25 83 LYS A O 1
ATOM 650 N N . ALA A 1 84 ? 15.500 5.820 -9.899 1.00 86.12 84 ALA A N 1
ATOM 651 C CA . ALA A 1 84 ? 14.866 4.882 -8.972 1.00 86.12 84 ALA A CA 1
ATOM 652 C C . ALA A 1 84 ? 14.441 5.553 -7.663 1.00 86.12 84 ALA A C 1
ATOM 654 O O . ALA A 1 84 ? 13.270 5.508 -7.302 1.00 86.12 84 ALA A O 1
ATOM 655 N N . GLU A 1 85 ? 15.362 6.272 -7.020 1.00 85.44 85 GLU A N 1
ATOM 656 C CA . GLU A 1 85 ? 15.083 6.932 -5.743 1.00 85.44 85 GLU A CA 1
ATOM 657 C C . GLU A 1 85 ? 13.947 7.953 -5.866 1.00 85.44 85 GLU A C 1
ATOM 659 O O . GLU A 1 85 ? 13.000 7.936 -5.088 1.00 85.44 85 GLU A O 1
ATOM 664 N N . LYS A 1 86 ? 13.955 8.764 -6.933 1.00 84.31 86 LYS A N 1
ATOM 665 C CA . LYS A 1 86 ? 12.881 9.728 -7.200 1.00 84.31 86 LYS A CA 1
ATOM 666 C C . LYS A 1 86 ? 11.519 9.046 -7.370 1.00 84.31 86 LYS A C 1
ATOM 668 O O . LYS A 1 86 ? 10.522 9.552 -6.866 1.00 84.31 86 LYS A O 1
ATOM 673 N N . ARG A 1 87 ? 11.450 7.919 -8.088 1.00 85.19 87 ARG A N 1
ATOM 674 C CA . ARG A 1 87 ? 10.186 7.183 -8.282 1.00 85.19 87 ARG A CA 1
ATOM 675 C C . ARG A 1 87 ? 9.725 6.488 -7.010 1.00 85.19 87 ARG A C 1
ATOM 677 O O . ARG A 1 87 ? 8.527 6.474 -6.752 1.00 85.19 87 ARG A O 1
ATOM 684 N N . LYS A 1 88 ? 10.658 5.956 -6.218 1.00 84.75 88 LYS A N 1
ATOM 685 C CA . LYS A 1 88 ? 10.367 5.380 -4.906 1.00 84.75 88 LYS A CA 1
ATOM 686 C C . LYS A 1 88 ? 9.772 6.434 -3.978 1.00 84.75 88 LYS A C 1
ATOM 688 O O . LYS A 1 88 ? 8.659 6.225 -3.515 1.00 84.75 88 LYS A O 1
ATOM 693 N N . ILE A 1 89 ? 10.456 7.568 -3.805 1.00 83.56 89 ILE A N 1
ATOM 694 C CA . ILE A 1 89 ? 9.982 8.701 -2.996 1.00 83.56 89 ILE A CA 1
ATOM 695 C C . ILE A 1 89 ? 8.632 9.202 -3.505 1.00 83.56 89 ILE A C 1
ATOM 697 O O . ILE A 1 89 ? 7.735 9.449 -2.713 1.00 83.56 89 ILE A O 1
ATOM 701 N N . SER A 1 90 ? 8.455 9.319 -4.824 1.00 82.44 90 SER A N 1
ATOM 702 C CA . SER A 1 90 ? 7.172 9.733 -5.393 1.00 82.44 90 SER A CA 1
ATOM 703 C C . SER A 1 90 ? 6.057 8.740 -5.063 1.00 82.44 90 SER A C 1
ATOM 705 O O . SER A 1 90 ? 5.001 9.158 -4.613 1.00 82.44 90 SER A O 1
ATOM 707 N N . PHE A 1 91 ? 6.264 7.434 -5.237 1.00 83.12 91 PHE A N 1
ATOM 708 C CA . PHE A 1 91 ? 5.254 6.434 -4.892 1.00 83.12 91 PHE A CA 1
ATOM 709 C C . PHE A 1 91 ? 4.951 6.412 -3.391 1.00 83.12 91 PHE A C 1
ATOM 711 O O . PHE A 1 91 ? 3.783 6.472 -3.022 1.00 83.12 91 PHE A O 1
ATOM 718 N N . THR A 1 92 ? 5.973 6.372 -2.530 1.00 81.06 92 THR A N 1
ATOM 719 C CA . THR A 1 92 ? 5.763 6.355 -1.075 1.00 81.06 92 THR A CA 1
ATOM 720 C C . THR A 1 92 ? 5.119 7.645 -0.596 1.00 81.06 92 THR A C 1
ATOM 722 O O . THR A 1 92 ? 4.155 7.574 0.151 1.00 81.06 92 THR A O 1
ATOM 725 N N . GLY A 1 93 ? 5.570 8.794 -1.100 1.00 78.69 93 GLY A N 1
ATOM 726 C CA . GLY A 1 93 ? 4.997 10.100 -0.797 1.00 78.69 93 GLY A CA 1
ATOM 727 C C . GLY A 1 93 ? 3.546 10.212 -1.251 1.00 78.69 93 GLY A C 1
ATOM 728 O O . GLY A 1 93 ? 2.741 10.776 -0.530 1.00 78.69 93 GLY A O 1
ATOM 729 N N . ARG A 1 94 ? 3.159 9.608 -2.386 1.00 79.12 94 ARG A N 1
ATOM 730 C CA . ARG A 1 94 ? 1.744 9.567 -2.790 1.00 79.12 94 ARG A CA 1
ATOM 731 C C . ARG A 1 94 ? 0.880 8.763 -1.824 1.00 79.12 94 ARG A C 1
ATOM 733 O O . ARG A 1 94 ? -0.259 9.142 -1.578 1.00 79.12 94 ARG A O 1
ATOM 740 N N . VAL A 1 95 ? 1.399 7.653 -1.302 1.00 77.56 95 VAL A N 1
ATOM 741 C CA . VAL A 1 95 ? 0.674 6.846 -0.312 1.00 77.56 95 VAL A CA 1
ATOM 742 C C . VAL A 1 95 ? 0.621 7.565 1.038 1.00 77.56 95 VAL A C 1
ATOM 744 O O . VAL A 1 95 ? -0.436 7.594 1.657 1.00 77.56 95 VAL A O 1
ATOM 747 N N . GLU A 1 96 ? 1.732 8.164 1.472 1.00 76.50 96 GLU A N 1
ATOM 748 C CA . GLU A 1 96 ? 1.832 8.938 2.716 1.00 76.50 96 GLU A CA 1
ATOM 749 C C . GLU A 1 96 ? 0.921 10.173 2.672 1.00 76.50 96 GLU A C 1
ATOM 751 O O . GLU A 1 96 ? 0.140 10.358 3.591 1.00 76.50 96 GLU A O 1
ATOM 756 N N . LEU A 1 97 ? 0.920 10.945 1.580 1.00 73.44 97 LEU A N 1
ATOM 757 C CA . LEU A 1 97 ? 0.018 12.088 1.399 1.00 73.44 97 LEU A CA 1
ATOM 758 C C . LEU A 1 97 ? -1.445 11.675 1.353 1.00 73.44 97 LEU A C 1
ATOM 760 O O . LEU A 1 97 ? -2.273 12.374 1.922 1.00 73.44 97 LEU A O 1
ATOM 764 N N . ALA A 1 98 ? -1.764 10.554 0.694 1.00 70.31 98 ALA A N 1
ATOM 765 C CA . ALA A 1 98 ? -3.113 10.016 0.748 1.00 70.31 98 ALA A CA 1
ATOM 766 C C . ALA A 1 98 ? -3.478 9.799 2.223 1.00 70.31 98 ALA A C 1
ATOM 768 O O . ALA A 1 98 ? -4.354 10.486 2.738 1.00 70.31 98 ALA A O 1
ATOM 769 N N . ILE A 1 99 ? -2.729 8.951 2.933 1.00 70.62 99 ILE A N 1
ATOM 770 C CA . ILE A 1 99 ? -2.887 8.692 4.374 1.00 70.62 99 ILE A CA 1
ATOM 771 C C . ILE A 1 99 ? -3.032 10.009 5.174 1.00 70.62 99 ILE A C 1
ATOM 773 O O . ILE A 1 99 ? -3.999 10.182 5.908 1.00 70.62 99 ILE A O 1
ATOM 777 N N . GLU A 1 100 ? -2.146 10.982 5.013 1.00 71.75 100 GLU A N 1
ATOM 778 C CA . GLU A 1 100 ? -2.188 12.231 5.782 1.00 71.75 100 GLU A CA 1
ATOM 779 C C . GLU A 1 100 ? -3.422 13.100 5.488 1.00 71.75 100 GLU A C 1
ATOM 781 O O . GLU A 1 100 ? -4.089 13.527 6.432 1.00 71.75 100 GLU A O 1
ATOM 786 N N . ASP A 1 101 ? -3.768 13.325 4.216 1.00 63.72 101 ASP A N 1
ATOM 787 C CA . ASP A 1 101 ? -4.906 14.168 3.799 1.00 63.72 101 ASP A CA 1
ATOM 788 C C . ASP A 1 101 ? -6.252 13.609 4.298 1.00 63.72 101 ASP A C 1
ATOM 790 O O . ASP A 1 101 ? -7.184 14.341 4.628 1.00 63.72 101 ASP A O 1
ATOM 794 N N . ALA A 1 102 ? -6.331 12.289 4.456 1.00 59.84 102 ALA A N 1
ATOM 795 C CA . ALA A 1 102 ? -7.467 11.602 5.063 1.00 59.84 102 ALA A CA 1
ATOM 796 C C . ALA A 1 102 ? -7.569 11.731 6.593 1.00 59.84 102 ALA A C 1
ATOM 798 O O . ALA A 1 102 ? -8.520 11.207 7.178 1.00 59.84 102 ALA A O 1
ATOM 799 N N . GLY A 1 103 ? -6.592 12.347 7.267 1.00 63.19 103 GLY A N 1
ATOM 800 C CA . GLY A 1 103 ? -6.497 12.337 8.732 1.00 63.19 103 GLY A CA 1
ATOM 801 C C . GLY A 1 103 ? -6.174 10.950 9.302 1.00 63.19 103 GLY A C 1
ATOM 802 O O . GLY A 1 103 ? -6.504 10.634 10.448 1.00 63.19 103 GLY A O 1
ATOM 803 N N . PHE A 1 104 ? -5.554 10.102 8.489 1.00 68.50 104 PHE A N 1
ATOM 804 C CA . PHE A 1 104 ? -5.374 8.682 8.734 1.00 68.50 104 PHE A CA 1
ATOM 805 C C . PHE A 1 104 ? -4.193 8.446 9.681 1.00 68.50 104 PHE A C 1
ATOM 807 O O . PHE A 1 104 ? -3.043 8.730 9.357 1.00 68.50 104 PHE A O 1
ATOM 814 N N . LYS A 1 105 ? -4.466 7.909 10.871 1.00 71.38 105 LYS A N 1
ATOM 815 C CA . LYS A 1 105 ? -3.441 7.623 11.895 1.00 71.38 105 LYS A CA 1
ATOM 816 C C . LYS A 1 105 ? -3.208 6.130 12.111 1.00 71.38 105 LYS A C 1
ATOM 818 O O . LYS A 1 105 ? -2.739 5.732 13.173 1.00 71.38 105 LYS A O 1
ATOM 823 N N . ILE A 1 106 ? -3.563 5.303 11.131 1.00 78.31 106 ILE A N 1
ATOM 824 C CA . ILE A 1 106 ? -3.376 3.856 11.218 1.00 78.31 106 ILE A CA 1
ATOM 825 C C . ILE A 1 106 ? -2.128 3.421 10.437 1.00 78.31 106 ILE A C 1
ATOM 827 O O . ILE A 1 106 ? -1.813 3.989 9.385 1.00 78.31 106 ILE A O 1
ATOM 831 N N . PRO A 1 107 ? -1.394 2.416 10.932 1.00 86.00 107 PRO A N 1
ATOM 832 C CA . PRO A 1 107 ? -0.269 1.847 10.207 1.00 86.00 107 PRO A CA 1
ATOM 833 C C . PRO A 1 107 ? -0.759 1.143 8.930 1.00 86.00 107 PRO A C 1
ATOM 835 O O . PRO A 1 107 ? -1.755 0.425 8.957 1.00 86.00 107 PRO A O 1
ATOM 838 N N . VAL A 1 108 ? -0.040 1.295 7.815 1.00 86.75 108 VAL A N 1
ATOM 839 C CA . VAL A 1 108 ? -0.319 0.661 6.510 1.00 86.75 108 VAL A CA 1
ATOM 840 C C . VAL A 1 108 ? 0.957 0.029 5.968 1.00 86.75 108 VAL A C 1
ATOM 842 O O . VAL A 1 108 ? 2.004 0.678 5.936 1.00 86.75 108 VAL A O 1
ATOM 845 N N . LEU A 1 109 ? 0.859 -1.219 5.508 1.00 90.56 109 LEU A N 1
ATOM 846 C CA . LEU A 1 109 ? 1.946 -1.933 4.838 1.00 90.56 109 LEU A CA 1
ATOM 847 C C . LEU A 1 109 ? 1.811 -1.803 3.324 1.00 90.56 109 LEU A C 1
ATOM 849 O O . LEU A 1 109 ? 0.733 -2.000 2.771 1.00 90.56 109 LEU A O 1
ATOM 853 N N . ILE A 1 110 ? 2.906 -1.487 2.640 1.00 90.56 110 ILE A N 1
ATOM 854 C CA . ILE A 1 110 ? 2.901 -1.190 1.208 1.00 90.56 110 ILE A CA 1
ATOM 855 C C . ILE A 1 110 ? 3.960 -2.038 0.516 1.00 90.56 110 ILE A C 1
ATOM 857 O O . ILE A 1 110 ? 5.146 -1.965 0.848 1.00 90.56 110 ILE A O 1
ATOM 861 N N . PHE A 1 111 ? 3.532 -2.779 -0.501 1.00 92.69 111 PHE A N 1
ATOM 862 C CA . PHE A 1 111 ? 4.374 -3.592 -1.366 1.00 92.69 111 PHE A CA 1
ATOM 863 C C . PHE A 1 111 ? 4.224 -3.119 -2.814 1.00 92.69 111 PHE A C 1
ATOM 865 O O . PHE A 1 111 ? 3.133 -3.127 -3.389 1.00 92.69 111 PHE A O 1
ATOM 872 N N . GLY A 1 112 ? 5.339 -2.703 -3.411 1.00 93.12 112 GLY A N 1
ATOM 873 C CA . GLY A 1 112 ? 5.422 -2.296 -4.811 1.00 93.12 112 GLY A CA 1
ATOM 874 C C . GLY A 1 112 ? 6.253 -3.280 -5.629 1.00 93.12 112 GLY A C 1
ATOM 875 O O . GLY A 1 112 ? 7.475 -3.324 -5.467 1.00 93.12 112 GLY A O 1
ATOM 876 N N . ALA A 1 113 ? 5.623 -4.033 -6.532 1.00 93.56 113 ALA A N 1
ATOM 877 C CA . ALA A 1 113 ? 6.316 -4.928 -7.460 1.00 93.56 113 ALA A CA 1
ATOM 878 C C . ALA A 1 113 ? 7.054 -4.127 -8.541 1.00 93.56 113 ALA A C 1
ATOM 880 O O . ALA A 1 113 ? 6.424 -3.449 -9.357 1.00 93.56 113 ALA A O 1
ATOM 881 N N . ALA A 1 114 ? 8.387 -4.215 -8.558 1.00 91.38 114 ALA A N 1
ATOM 882 C CA . ALA A 1 114 ? 9.228 -3.404 -9.436 1.00 91.38 114 ALA A CA 1
ATOM 883 C C . ALA A 1 114 ? 9.398 -4.002 -10.842 1.00 91.38 114 ALA A C 1
ATOM 885 O O . ALA A 1 114 ? 9.579 -3.262 -11.810 1.00 91.38 114 ALA A O 1
ATOM 886 N N . GLY A 1 115 ? 9.335 -5.330 -10.966 1.00 88.56 115 GLY A N 1
ATOM 887 C CA . GLY A 1 115 ? 9.617 -6.066 -12.200 1.00 88.56 115 GLY A CA 1
ATOM 888 C C . GLY A 1 115 ? 8.409 -6.783 -12.806 1.00 88.56 115 GLY A C 1
ATOM 889 O O . GLY A 1 115 ? 7.275 -6.657 -12.350 1.00 88.56 115 GLY A O 1
ATOM 890 N N . ALA A 1 116 ? 8.664 -7.558 -13.864 1.00 87.00 116 ALA A N 1
ATOM 891 C CA . ALA A 1 116 ? 7.714 -8.499 -14.468 1.00 87.00 116 ALA A CA 1
ATOM 892 C C . ALA A 1 116 ? 7.910 -9.933 -13.933 1.00 87.00 116 ALA A C 1
ATOM 894 O O . ALA A 1 116 ? 7.865 -10.905 -14.686 1.00 87.00 116 ALA A O 1
ATOM 895 N N . ASP A 1 117 ? 8.141 -10.067 -12.631 1.00 88.38 117 ASP A N 1
ATOM 896 C CA . ASP A 1 117 ? 8.549 -11.304 -11.960 1.00 88.38 117 ASP A CA 1
ATOM 897 C C . ASP A 1 117 ? 7.435 -11.886 -11.072 1.00 88.38 117 ASP A C 1
ATOM 899 O O . ASP A 1 117 ? 6.262 -11.536 -11.221 1.00 88.38 117 ASP A O 1
ATOM 903 N N . TRP A 1 118 ? 7.795 -12.810 -10.178 1.00 93.19 118 TRP A N 1
ATOM 904 C CA . TRP A 1 118 ? 6.873 -13.497 -9.271 1.00 93.19 118 TRP A CA 1
ATOM 905 C C . TRP A 1 118 ? 6.051 -12.556 -8.384 1.00 93.19 118 TRP A C 1
ATOM 907 O O . TRP A 1 118 ? 4.937 -12.896 -7.996 1.00 93.19 118 TRP A O 1
ATOM 917 N N . TYR A 1 119 ? 6.559 -11.356 -8.111 1.00 93.56 119 TYR A N 1
ATOM 918 C CA . TYR A 1 119 ? 5.887 -10.384 -7.260 1.00 93.56 119 TYR A CA 1
ATOM 919 C C . TYR A 1 119 ? 4.851 -9.555 -8.026 1.00 93.56 119 TYR A C 1
ATOM 921 O O . TYR A 1 119 ? 3.986 -8.934 -7.418 1.00 93.56 119 TYR A O 1
ATOM 929 N N . ARG A 1 120 ? 4.885 -9.536 -9.364 1.00 93.56 120 ARG A N 1
ATOM 930 C CA . ARG A 1 120 ? 3.922 -8.767 -10.160 1.00 93.56 120 ARG A CA 1
ATOM 931 C C . ARG A 1 120 ? 2.550 -9.444 -10.176 1.00 93.56 120 ARG A C 1
ATOM 933 O O . ARG A 1 120 ? 2.412 -10.547 -10.712 1.00 93.56 120 ARG A O 1
ATOM 940 N N . LYS A 1 121 ? 1.512 -8.736 -9.710 1.00 95.00 121 LYS A N 1
ATOM 941 C CA . LYS A 1 121 ? 0.112 -9.186 -9.832 1.00 95.00 121 LYS A CA 1
ATOM 942 C C . LYS A 1 121 ? -0.201 -9.520 -11.300 1.00 95.00 121 LYS A C 1
ATOM 944 O O . LYS A 1 121 ? 0.218 -8.750 -12.175 1.00 95.00 121 LYS A O 1
ATOM 949 N N . PRO A 1 122 ? -0.921 -10.620 -11.582 1.00 95.75 122 PRO A N 1
ATOM 950 C CA . PRO A 1 122 ? -1.756 -11.396 -10.651 1.00 95.75 122 PRO A CA 1
ATOM 951 C C . PRO A 1 122 ? -1.037 -12.520 -9.876 1.00 95.75 122 PRO A C 1
ATOM 953 O O . PRO A 1 122 ? -1.699 -13.323 -9.231 1.00 95.75 122 PRO A O 1
ATOM 956 N N . ARG A 1 123 ? 0.298 -12.619 -9.933 1.00 95.62 123 ARG A N 1
ATOM 957 C CA . ARG A 1 123 ? 1.048 -13.660 -9.209 1.00 95.62 123 ARG A CA 1
ATOM 958 C C . ARG A 1 123 ? 1.043 -13.400 -7.690 1.00 95.62 123 ARG A C 1
ATOM 960 O O . ARG A 1 123 ? 1.017 -12.233 -7.290 1.00 95.62 123 ARG A O 1
ATOM 967 N N . PRO A 1 124 ? 1.113 -14.447 -6.847 1.00 95.19 124 PRO A N 1
ATOM 968 C CA . PRO A 1 124 ? 0.962 -14.319 -5.398 1.00 95.19 124 PRO A CA 1
ATOM 969 C C . PRO A 1 124 ? 2.243 -13.885 -4.672 1.00 95.19 124 PRO A C 1
ATOM 971 O O . PRO A 1 124 ? 2.233 -13.785 -3.453 1.00 95.19 124 PRO A O 1
ATOM 974 N N . GLY A 1 125 ? 3.349 -13.591 -5.364 1.00 94.50 125 GLY A N 1
ATOM 975 C CA . GLY A 1 125 ? 4.638 -13.380 -4.702 1.00 94.50 125 GLY A CA 1
ATOM 976 C C . GLY A 1 125 ? 4.663 -12.253 -3.667 1.00 94.50 125 GLY A C 1
ATOM 977 O O . GLY A 1 125 ? 5.375 -12.365 -2.676 1.00 94.50 125 GLY A O 1
ATOM 978 N N . MET A 1 126 ? 3.897 -11.167 -3.853 1.00 94.94 126 MET A N 1
ATOM 979 C CA . MET A 1 126 ? 3.792 -10.137 -2.806 1.00 94.94 126 MET A CA 1
ATOM 980 C C . MET A 1 126 ? 2.986 -10.611 -1.591 1.00 94.94 126 MET A C 1
ATOM 982 O O . MET A 1 126 ? 3.297 -10.201 -0.480 1.00 94.94 126 MET A O 1
ATOM 986 N N . TRP A 1 127 ? 1.991 -11.477 -1.795 1.00 94.69 127 TRP A N 1
ATOM 987 C CA . TRP A 1 127 ? 1.209 -12.077 -0.716 1.00 94.69 127 TRP A CA 1
ATOM 988 C C . TRP A 1 127 ? 2.059 -13.049 0.108 1.00 94.69 127 TRP A C 1
ATOM 990 O O . TRP A 1 127 ? 2.124 -12.923 1.322 1.00 94.69 127 TRP A O 1
ATOM 1000 N N . GLU A 1 128 ? 2.805 -13.936 -0.556 1.00 94.00 128 GLU A N 1
ATOM 1001 C CA . GLU A 1 128 ? 3.747 -14.873 0.087 1.00 94.00 128 GLU A CA 1
ATOM 1002 C C . GLU A 1 128 ? 4.902 -14.187 0.831 1.00 94.00 128 GLU A C 1
ATOM 1004 O O . GLU A 1 128 ? 5.621 -14.829 1.586 1.00 94.00 128 GLU A O 1
ATOM 1009 N N . LEU A 1 129 ? 5.158 -12.910 0.541 1.00 91.38 129 LEU A N 1
ATOM 1010 C CA . LEU A 1 129 ? 6.166 -12.107 1.231 1.00 91.38 129 LEU A CA 1
ATOM 1011 C C . LEU A 1 129 ? 5.596 -11.372 2.449 1.00 91.38 129 LEU A C 1
ATOM 1013 O O . LEU A 1 129 ? 6.357 -10.914 3.298 1.00 91.38 129 LEU A O 1
ATOM 1017 N N . PHE A 1 130 ? 4.282 -11.173 2.465 1.00 90.12 130 PHE A N 1
ATOM 1018 C CA . PHE A 1 130 ? 3.565 -10.475 3.519 1.00 90.12 130 PHE A CA 1
ATOM 1019 C C . PHE A 1 130 ? 3.180 -11.412 4.677 1.00 90.12 130 PHE A C 1
ATOM 1021 O O . PHE A 1 130 ? 3.271 -10.989 5.834 1.00 90.12 130 PHE A O 1
ATOM 1028 N N . GLU A 1 131 ? 2.752 -12.634 4.349 1.00 83.00 131 GLU A N 1
ATOM 1029 C CA . GLU A 1 131 ? 2.518 -13.746 5.287 1.00 83.00 131 GLU A CA 1
ATOM 1030 C C . GLU A 1 131 ? 3.829 -14.433 5.692 1.00 83.00 131 GLU A C 1
ATOM 1032 O O . GLU A 1 131 ? 3.993 -14.714 6.901 1.00 83.00 131 GLU A O 1
#

InterPro domains:
  IPR006549 HAD-superfamily hydrolase,subfamily IIIA [TIGR01662] (23-128)
  IPR013954 Polynucleotide kinase 3 phosphatase [PF08645] (23-130)
  IPR023214 HAD superfamily [G3DSA:3.40.50.1000] (2-131)
  IPR036412 HAD-like superfamily [SSF56784] (23-129)

Organism: NCBI:txid109894

Foldseek 3Di:
DDDDPPQFKDKDKPDDDDDDPAADEEEPDPTQWDFPDPDSDHPFLVTTDGPDLCVLVVVVVCVVVVYAAEYQYAAEQCCPPPCNVRSSCSVVSNVVCSCVVSVHPDMYIYMYGHHPDQSGPPHCVVVVVVD

pLDDT: mean 78.38, std 15.53, range [37.34, 95.75]

Radius of gyration: 14.73 Å; Cα contacts (8 Å, |Δi|>4): 209; chains: 1; bounding box: 37×38×32 Å